Protein AF-A0A6A5UXU0-F1 (afdb_monomer_lite)

Radius of gyration: 19.07 Å; chains: 1; bounding box: 66×36×39 Å

Sequence (123 aa):
MTHTLTPDEREELYTRNSVQTLEIPDTPISREGLELSGFTEDAATQIFSFFEKEQHAGEDEEDILRSFIDGHIGRLHHPSFANIDAREALTHIGLNEKTIAVLLDPKFNSIFMTETLHYWVLG

Structure (mmCIF, N/CA/C/O backbone):
data_AF-A0A6A5UXU0-F1
#
_entry.id   AF-A0A6A5UXU0-F1
#
loop_
_atom_site.group_PDB
_atom_site.id
_atom_site.type_symbol
_atom_site.label_atom_id
_atom_site.label_alt_id
_atom_site.label_comp_id
_atom_site.label_asym_id
_atom_site.label_entity_id
_atom_site.label_seq_id
_atom_site.pdbx_PDB_ins_code
_atom_site.Cartn_x
_atom_site.Cartn_y
_atom_site.Cartn_z
_atom_site.occupancy
_atom_site.B_iso_or_equiv
_atom_site.auth_seq_id
_atom_site.auth_comp_id
_atom_site.auth_asym_id
_atom_site.auth_atom_id
_atom_site.pdbx_PDB_model_num
ATOM 1 N N . MET A 1 1 ? -46.327 6.511 -1.768 1.00 37.88 1 MET A N 1
ATOM 2 C CA . MET A 1 1 ? -46.132 7.810 -2.444 1.00 37.88 1 MET A CA 1
ATOM 3 C C . MET A 1 1 ? -44.736 7.794 -3.032 1.00 37.88 1 MET A C 1
ATOM 5 O O . MET A 1 1 ? -43.783 7.716 -2.271 1.00 37.88 1 MET A O 1
ATOM 9 N N . THR A 1 2 ? -44.616 7.740 -4.356 1.00 46.44 2 THR A N 1
ATOM 10 C CA . THR A 1 2 ? -43.324 7.622 -5.046 1.00 46.44 2 THR A CA 1
ATOM 11 C C . THR A 1 2 ? -42.812 9.030 -5.324 1.00 46.44 2 THR A C 1
ATOM 13 O O . THR A 1 2 ? -43.349 9.720 -6.189 1.00 46.44 2 THR A O 1
ATOM 16 N N . HIS A 1 3 ? -41.841 9.496 -4.539 1.00 59.91 3 HIS A N 1
ATOM 17 C CA . HIS A 1 3 ? -41.217 10.795 -4.770 1.00 59.91 3 HIS A CA 1
ATOM 18 C C . HIS A 1 3 ? -40.362 10.696 -6.038 1.00 59.91 3 HIS A C 1
ATOM 20 O O . HIS A 1 3 ? -39.409 9.922 -6.092 1.00 59.91 3 HIS A O 1
ATOM 26 N N . THR A 1 4 ? -40.777 11.398 -7.090 1.00 66.88 4 THR A N 1
ATOM 27 C CA . THR A 1 4 ? -40.072 11.411 -8.374 1.00 66.88 4 THR A CA 1
ATOM 28 C C . THR A 1 4 ? -39.178 12.636 -8.394 1.00 66.88 4 THR A C 1
ATOM 30 O O . THR A 1 4 ? -39.690 13.751 -8.382 1.00 66.88 4 THR A O 1
ATOM 33 N N . LEU A 1 5 ? -37.865 12.409 -8.417 1.00 69.12 5 LEU A N 1
ATOM 34 C CA . LEU A 1 5 ? -36.862 13.471 -8.474 1.00 69.12 5 LEU A CA 1
ATOM 35 C C . LEU A 1 5 ? -37.049 14.315 -9.735 1.00 69.12 5 LEU A C 1
ATOM 37 O O . LEU A 1 5 ? -37.175 13.768 -10.844 1.00 69.12 5 LEU A O 1
ATOM 41 N N . THR A 1 6 ? -37.050 15.628 -9.533 1.00 81.19 6 THR A N 1
ATOM 42 C CA . THR A 1 6 ? -37.102 16.653 -10.576 1.00 81.19 6 THR A CA 1
ATOM 43 C C . THR A 1 6 ? -35.822 16.638 -11.427 1.00 81.19 6 THR A C 1
ATOM 45 O O . THR A 1 6 ? -34.807 16.081 -11.004 1.00 81.19 6 THR A O 1
ATOM 48 N N . PRO A 1 7 ? -35.844 17.194 -12.652 1.00 74.19 7 PRO A N 1
ATOM 49 C CA . PRO A 1 7 ? -34.657 17.271 -13.507 1.00 74.19 7 PRO A CA 1
ATOM 50 C C . PRO A 1 7 ? -33.458 17.948 -12.827 1.00 74.19 7 PRO A C 1
ATOM 52 O O . PRO A 1 7 ? -32.362 17.401 -12.893 1.00 74.19 7 PRO A O 1
ATOM 55 N N . ASP A 1 8 ? -33.688 19.034 -12.085 1.00 73.25 8 ASP A N 1
ATOM 56 C CA . ASP A 1 8 ? -32.637 19.768 -11.366 1.00 73.25 8 ASP A CA 1
ATOM 57 C C . ASP A 1 8 ? -32.043 18.936 -10.215 1.00 73.25 8 ASP A C 1
ATOM 59 O O . ASP A 1 8 ? -30.829 18.878 -10.045 1.00 73.25 8 ASP A O 1
ATOM 63 N N . GLU A 1 9 ? -32.871 18.190 -9.473 1.00 72.12 9 GLU A N 1
ATOM 64 C CA . GLU A 1 9 ? -32.388 17.263 -8.435 1.00 72.12 9 GLU A CA 1
ATOM 65 C C . GLU A 1 9 ? -31.597 16.087 -9.028 1.00 72.12 9 GLU A C 1
ATOM 67 O O . GLU A 1 9 ? -30.679 15.568 -8.393 1.00 72.12 9 GLU A O 1
ATOM 72 N N . ARG A 1 10 ? -31.922 15.658 -10.256 1.00 68.12 10 ARG A N 1
ATOM 73 C CA . ARG A 1 10 ? -31.126 14.654 -10.978 1.00 68.12 10 ARG A CA 1
ATOM 74 C C . ARG A 1 10 ? -29.787 15.240 -11.406 1.00 68.12 10 ARG A C 1
ATOM 76 O O . ARG A 1 10 ? -28.772 14.577 -11.238 1.00 68.12 10 ARG A O 1
ATOM 83 N N . GLU A 1 11 ? -29.772 16.458 -11.931 1.00 61.00 11 GLU A N 1
ATOM 84 C CA . GLU A 1 11 ? -28.562 17.137 -12.400 1.00 61.00 11 GLU A CA 1
ATOM 85 C C . GLU A 1 11 ? -27.620 17.505 -11.240 1.00 61.00 11 GLU A C 1
ATOM 87 O O . GLU A 1 11 ? -26.408 17.307 -11.342 1.00 61.00 11 GLU A O 1
ATOM 92 N N . GLU A 1 12 ? -28.155 17.886 -10.075 1.00 59.88 12 GLU A N 1
ATOM 93 C CA . GLU A 1 12 ? -27.376 18.024 -8.837 1.00 59.88 12 GLU A CA 1
ATOM 94 C C . GLU A 1 12 ? -26.779 16.689 -8.367 1.00 59.88 12 GLU A C 1
ATOM 96 O O . GLU A 1 12 ? -25.639 16.662 -7.899 1.00 59.88 12 GLU A O 1
ATOM 101 N N . LEU A 1 13 ? -27.501 15.570 -8.508 1.00 56.81 13 LEU A N 1
ATOM 102 C CA . LEU A 1 13 ? -26.964 14.239 -8.199 1.00 56.81 13 LEU A CA 1
ATOM 103 C C . LEU A 1 13 ? -25.861 13.824 -9.183 1.00 56.81 13 LEU A C 1
ATOM 105 O O . LEU A 1 13 ? -24.860 13.254 -8.752 1.00 56.81 13 LEU A O 1
ATOM 109 N N . TYR A 1 14 ? -25.995 14.152 -10.472 1.00 55.22 14 TYR A N 1
ATOM 110 C CA . TYR A 1 14 ? -24.940 13.938 -11.470 1.00 55.22 14 TYR A CA 1
ATOM 111 C C . TYR A 1 14 ? -23.710 14.815 -11.215 1.00 55.22 14 TYR A C 1
ATOM 113 O O . TYR A 1 14 ? -22.592 14.360 -11.421 1.00 55.22 14 TYR A O 1
ATOM 121 N N . THR A 1 15 ? -23.899 16.036 -10.711 1.00 51.62 15 THR A N 1
ATOM 122 C CA . THR A 1 15 ? -22.795 16.963 -10.415 1.00 51.62 15 THR A CA 1
ATOM 123 C C . THR A 1 15 ? -22.102 16.631 -9.086 1.00 51.62 15 THR A C 1
ATOM 125 O O . THR A 1 15 ? -20.899 16.834 -8.953 1.00 51.62 15 THR A O 1
ATOM 128 N N . ARG A 1 16 ? -22.828 16.085 -8.096 1.00 50.25 16 ARG A N 1
ATOM 129 C CA . ARG A 1 16 ? -22.243 15.595 -6.829 1.00 50.25 16 ARG A CA 1
ATOM 130 C C . ARG A 1 16 ? -21.557 14.239 -6.974 1.00 50.25 16 ARG A C 1
ATOM 132 O O . ARG A 1 16 ? -20.616 13.969 -6.232 1.00 50.25 16 ARG A O 1
ATOM 139 N N . ASN A 1 17 ? -21.973 13.423 -7.941 1.00 47.81 17 ASN A N 1
ATOM 140 C CA . ASN A 1 17 ? -21.183 12.303 -8.440 1.00 47.81 17 ASN A CA 1
ATOM 141 C C . ASN A 1 17 ? -20.144 12.828 -9.435 1.00 47.81 17 ASN A C 1
ATOM 143 O O . ASN A 1 17 ? -20.152 12.458 -10.608 1.00 4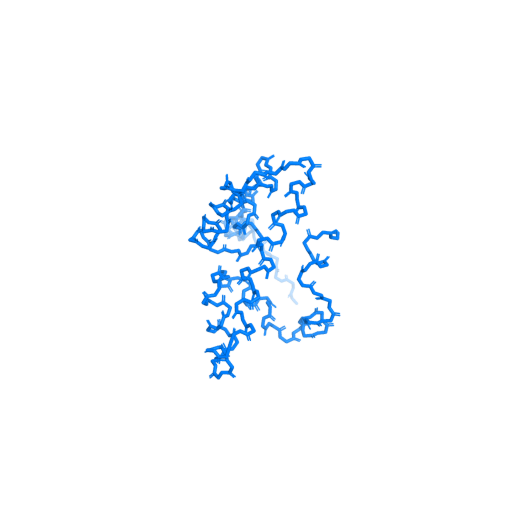7.81 17 ASN A O 1
ATOM 147 N N . SER A 1 18 ? -19.231 13.682 -8.964 1.00 50.25 18 SER A N 1
ATOM 148 C CA . SER A 1 18 ? -17.970 13.889 -9.665 1.00 50.25 18 SER A CA 1
ATOM 149 C C . SER A 1 18 ? -17.382 12.507 -9.901 1.00 50.25 18 SER A C 1
ATOM 151 O O . SER A 1 18 ? -16.978 11.831 -8.953 1.00 50.25 18 SER A O 1
ATOM 153 N N . VAL A 1 19 ? -17.424 12.061 -11.154 1.00 51.38 19 VAL A N 1
ATOM 154 C CA . VAL A 1 19 ? -16.753 10.851 -11.602 1.00 51.38 19 VAL A CA 1
ATOM 155 C C . VAL A 1 19 ? -15.308 11.044 -11.164 1.00 51.38 19 VAL A C 1
ATOM 157 O O . VAL A 1 19 ? -14.622 11.915 -11.694 1.00 51.38 19 VAL A O 1
ATOM 160 N N . GLN A 1 20 ? -14.871 10.332 -10.121 1.00 52.81 20 GLN A N 1
ATOM 161 C CA . GLN A 1 20 ? -13.445 10.207 -9.851 1.00 52.81 20 GLN A CA 1
ATOM 162 C C . GLN A 1 20 ? -12.911 9.510 -11.090 1.00 52.81 20 GLN A C 1
ATOM 164 O O . GLN A 1 20 ? -13.130 8.312 -11.266 1.00 52.81 20 GLN A O 1
ATOM 169 N N . THR A 1 21 ? -12.331 10.287 -12.001 1.00 58.00 21 THR A N 1
ATOM 170 C CA . THR A 1 21 ? -11.583 9.744 -13.120 1.00 58.00 21 THR A CA 1
ATOM 171 C C . THR A 1 21 ? -10.479 8.925 -12.483 1.00 58.00 21 THR A C 1
ATOM 173 O O . THR A 1 21 ? -9.583 9.473 -11.846 1.00 58.00 21 THR A O 1
ATOM 176 N N . LEU A 1 22 ? -10.628 7.606 -12.543 1.00 65.25 22 LEU A N 1
ATOM 177 C CA . LEU A 1 22 ? -9.589 6.696 -12.115 1.00 65.25 22 LEU A CA 1
ATOM 178 C C . LEU A 1 22 ? -8.474 6.857 -13.144 1.00 65.25 22 LEU A C 1
ATOM 180 O O . LEU A 1 22 ? -8.628 6.429 -14.288 1.00 65.25 22 LEU A O 1
ATOM 184 N N . GLU A 1 23 ? -7.417 7.572 -12.776 1.00 77.06 23 GLU A N 1
ATOM 185 C CA . GLU A 1 23 ? -6.233 7.679 -13.618 1.00 77.06 23 GLU A CA 1
ATOM 186 C C . GLU A 1 23 ? -5.553 6.313 -13.606 1.00 77.06 23 GLU A C 1
ATOM 188 O O . GLU A 1 23 ? -4.979 5.886 -12.606 1.00 77.06 23 GLU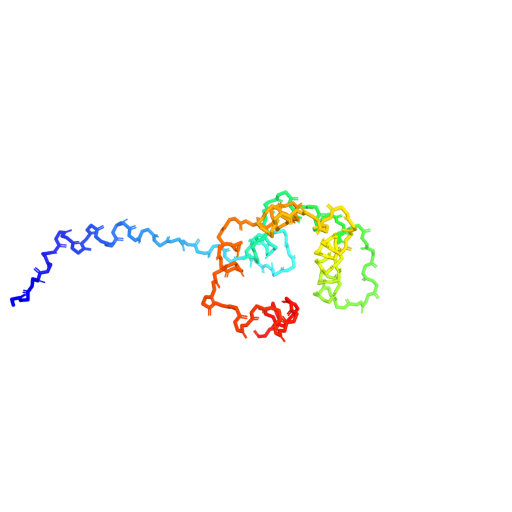 A O 1
ATOM 193 N N . ILE A 1 24 ? -5.732 5.579 -14.704 1.00 80.69 24 ILE A N 1
ATOM 194 C CA . ILE A 1 24 ? -5.066 4.299 -14.908 1.00 80.69 24 ILE A CA 1
ATOM 195 C C . ILE A 1 24 ? -3.638 4.615 -15.355 1.00 80.69 24 ILE A C 1
ATOM 197 O O . ILE A 1 24 ? -3.482 5.342 -16.340 1.00 80.69 24 ILE A O 1
ATOM 201 N N . PRO A 1 25 ? -2.610 4.105 -14.662 1.00 84.81 25 PRO A N 1
ATOM 202 C CA . PRO A 1 25 ? -1.234 4.326 -15.066 1.00 84.81 25 PRO A CA 1
ATOM 203 C C . PRO A 1 25 ? -0.950 3.648 -16.408 1.00 84.81 25 PRO A C 1
ATOM 205 O O . PRO A 1 25 ? -1.520 2.602 -16.724 1.00 84.81 25 PRO A O 1
ATOM 208 N N . ASP A 1 26 ? -0.017 4.218 -17.171 1.00 83.69 26 ASP A N 1
ATOM 209 C CA . ASP A 1 26 ? 0.410 3.669 -18.466 1.00 83.69 26 ASP A CA 1
ATOM 210 C C . ASP A 1 26 ? 1.005 2.253 -18.338 1.00 83.69 26 ASP A C 1
ATOM 212 O O . ASP A 1 26 ? 0.964 1.464 -19.282 1.00 83.69 26 ASP A O 1
ATOM 216 N N . THR A 1 27 ? 1.549 1.925 -17.162 1.00 86.25 27 THR A N 1
ATOM 217 C CA . THR A 1 27 ? 2.061 0.599 -16.805 1.00 86.25 27 THR A CA 1
ATOM 218 C C . THR A 1 27 ? 1.749 0.273 -15.339 1.00 86.25 27 THR A C 1
ATOM 220 O O . THR A 1 27 ? 1.885 1.154 -14.481 1.00 86.25 27 THR A O 1
ATOM 223 N N . PRO A 1 28 ? 1.361 -0.977 -15.012 1.00 81.31 28 PRO A N 1
ATOM 224 C CA . PRO A 1 28 ? 1.180 -1.406 -13.624 1.00 81.31 28 PRO A CA 1
ATOM 225 C C . PRO A 1 28 ? 2.494 -1.389 -12.827 1.00 81.31 28 PRO A C 1
ATOM 227 O O . PRO A 1 28 ? 2.469 -1.197 -11.613 1.00 81.31 28 PRO A O 1
ATOM 230 N N . ILE A 1 29 ? 3.642 -1.519 -13.502 1.00 90.75 29 ILE A N 1
ATOM 231 C CA . ILE A 1 29 ? 4.980 -1.440 -12.902 1.00 90.75 29 ILE A CA 1
ATOM 232 C C . ILE A 1 29 ? 5.398 0.028 -12.828 1.00 90.75 29 ILE A C 1
ATOM 234 O O . ILE A 1 29 ? 6.185 0.531 -13.628 1.00 90.75 29 ILE A O 1
ATOM 238 N N . SER A 1 30 ? 4.797 0.750 -11.892 1.00 92.75 30 SER A N 1
ATOM 239 C CA . SER A 1 30 ? 5.052 2.171 -11.671 1.00 92.75 30 SER A CA 1
ATOM 240 C C . SER A 1 30 ? 4.739 2.563 -10.234 1.00 92.75 30 SER A C 1
ATOM 242 O O . SER A 1 30 ? 4.042 1.851 -9.503 1.00 92.75 30 SER A O 1
ATOM 244 N N . ARG A 1 31 ? 5.216 3.742 -9.831 1.00 95.06 31 ARG A N 1
ATOM 245 C CA . ARG A 1 31 ? 4.795 4.379 -8.580 1.00 95.06 31 ARG A CA 1
ATOM 246 C C . ARG A 1 31 ? 3.278 4.589 -8.565 1.00 95.06 31 ARG A C 1
ATOM 248 O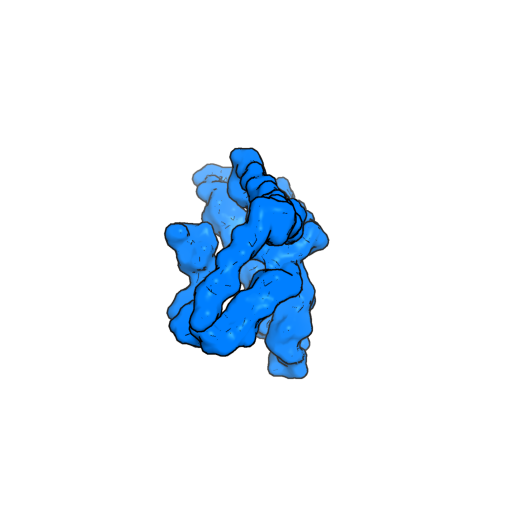 O . ARG A 1 31 ? 2.620 4.256 -7.586 1.00 95.06 31 ARG A O 1
ATOM 255 N N . GLU A 1 32 ? 2.722 5.073 -9.669 1.00 93.81 32 GLU A N 1
ATOM 256 C CA . GLU A 1 32 ? 1.292 5.327 -9.833 1.00 93.81 32 GLU A CA 1
ATOM 257 C C . GLU A 1 32 ? 0.474 4.026 -9.731 1.00 93.81 32 GLU A C 1
ATOM 259 O O . GLU A 1 32 ? -0.608 4.019 -9.148 1.00 93.81 32 GLU A O 1
ATOM 264 N N . GLY A 1 33 ? 1.010 2.897 -10.210 1.00 91.12 33 GLY A N 1
ATOM 265 C CA . GLY A 1 33 ? 0.425 1.565 -10.021 1.00 91.12 33 GLY A CA 1
ATOM 266 C C . GLY A 1 33 ? 0.361 1.130 -8.555 1.00 91.12 33 GLY 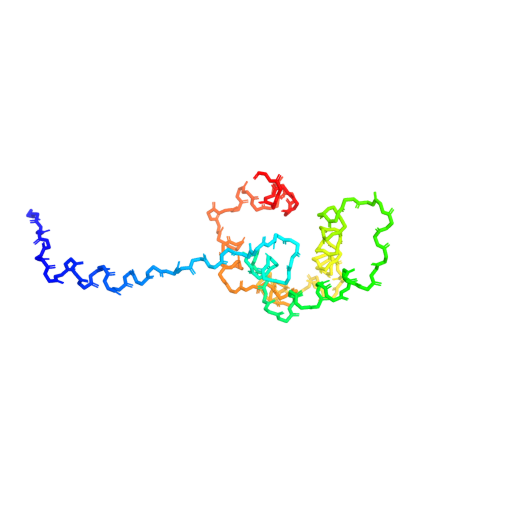A C 1
ATOM 267 O O . GLY A 1 33 ? -0.646 0.570 -8.113 1.00 91.12 33 GLY A O 1
ATOM 268 N N . LEU A 1 34 ? 1.389 1.442 -7.764 1.00 93.81 34 LEU A N 1
ATOM 269 C CA . LEU A 1 34 ? 1.391 1.185 -6.319 1.00 93.81 34 LEU A CA 1
ATOM 270 C C . LEU A 1 34 ? 0.385 2.080 -5.578 1.00 93.81 34 LEU A C 1
ATOM 272 O O . LEU A 1 34 ? -0.328 1.604 -4.692 1.00 93.81 34 LEU A O 1
ATOM 276 N N . GLU A 1 35 ? 0.277 3.356 -5.954 1.00 94.31 35 GLU A N 1
ATOM 277 C CA . GLU A 1 35 ? -0.733 4.267 -5.399 1.00 94.31 35 GLU A CA 1
ATOM 278 C C . GLU A 1 35 ? -2.156 3.799 -5.729 1.00 94.31 35 GLU A C 1
ATOM 280 O O . GLU A 1 35 ? -3.015 3.731 -4.842 1.00 94.31 35 GLU A O 1
ATOM 285 N N . LEU A 1 36 ? -2.388 3.387 -6.982 1.00 90.31 36 LEU A N 1
ATOM 286 C CA . LEU A 1 36 ? -3.649 2.792 -7.424 1.00 90.31 36 LEU A CA 1
ATOM 287 C C . LEU A 1 36 ? -3.988 1.523 -6.625 1.00 90.31 36 LEU A C 1
ATOM 289 O O . LEU A 1 36 ? -5.153 1.296 -6.298 1.00 90.31 36 LEU A O 1
ATOM 293 N N . SER A 1 37 ? -2.973 0.739 -6.252 1.00 88.06 37 SER A N 1
ATOM 294 C CA . SER A 1 37 ? -3.106 -0.475 -5.433 1.00 88.06 37 SER A CA 1
ATOM 295 C C . SER A 1 37 ? -3.381 -0.199 -3.949 1.00 88.06 37 SER A C 1
ATOM 297 O O . SER A 1 37 ? -3.625 -1.131 -3.184 1.00 88.06 37 SER A O 1
ATOM 299 N N . GLY A 1 38 ? -3.368 1.067 -3.522 1.00 91.56 38 GLY A N 1
ATOM 300 C CA . GLY A 1 38 ? -3.781 1.461 -2.178 1.00 91.56 38 GLY A CA 1
ATOM 301 C C . GLY A 1 38 ? -2.671 1.994 -1.275 1.00 91.56 38 GLY A C 1
ATOM 302 O O . GLY A 1 38 ? -2.952 2.331 -0.120 1.00 91.56 38 GLY A O 1
ATOM 303 N N . PHE A 1 39 ? -1.438 2.111 -1.769 1.00 95.12 39 PHE A N 1
ATOM 304 C CA . PHE A 1 39 ? -0.353 2.758 -1.030 1.00 95.12 39 PHE A CA 1
ATOM 305 C C . PHE A 1 39 ? -0.483 4.288 -1.054 1.00 95.12 39 PHE A C 1
ATOM 307 O O . PHE A 1 39 ? -1.154 4.873 -1.905 1.00 95.12 39 PHE A O 1
ATOM 314 N N . THR A 1 40 ? 0.131 4.954 -0.081 1.00 97.25 40 THR A N 1
ATOM 315 C CA . THR A 1 40 ? 0.369 6.399 -0.124 1.00 97.25 40 THR A CA 1
ATOM 316 C C . THR A 1 40 ? 1.507 6.717 -1.091 1.00 97.25 40 THR A C 1
ATOM 318 O O . THR A 1 40 ? 2.368 5.871 -1.330 1.00 97.25 40 THR A O 1
ATOM 321 N N . GLU A 1 41 ? 1.556 7.953 -1.590 1.00 96.69 41 GLU A N 1
ATOM 322 C CA . GLU A 1 41 ? 2.639 8.441 -2.459 1.00 96.69 41 GLU A CA 1
ATOM 323 C C . GLU A 1 41 ? 4.034 8.186 -1.857 1.00 96.69 41 GLU A C 1
ATOM 325 O O . GLU A 1 41 ? 4.934 7.701 -2.544 1.00 96.69 41 GLU A O 1
ATOM 330 N N . ASP A 1 42 ? 4.208 8.434 -0.555 1.00 97.25 42 ASP A N 1
ATOM 331 C CA . ASP A 1 42 ? 5.478 8.202 0.145 1.00 97.25 42 ASP A CA 1
ATOM 332 C C . ASP A 1 42 ? 5.892 6.722 0.125 1.00 97.25 42 ASP A C 1
ATOM 334 O O . ASP A 1 42 ? 7.049 6.391 -0.151 1.00 97.25 42 ASP A O 1
ATOM 338 N N . ALA A 1 43 ? 4.952 5.813 0.408 1.00 96.25 43 ALA A N 1
ATOM 339 C CA . ALA A 1 43 ? 5.227 4.380 0.423 1.00 96.25 43 ALA A CA 1
ATOM 340 C C . ALA A 1 43 ? 5.446 3.833 -0.990 1.00 96.25 43 ALA A C 1
ATOM 342 O O . ALA A 1 43 ? 6.394 3.079 -1.207 1.00 96.25 43 ALA A O 1
ATOM 343 N N . ALA A 1 44 ? 4.632 4.262 -1.956 1.00 96.62 44 ALA A N 1
ATOM 344 C CA . ALA A 1 44 ? 4.795 3.924 -3.364 1.00 96.62 44 ALA A CA 1
ATOM 345 C C . ALA A 1 44 ? 6.171 4.364 -3.885 1.00 96.62 44 ALA A C 1
ATOM 347 O O . ALA A 1 44 ? 6.897 3.566 -4.475 1.00 96.62 44 ALA A O 1
ATOM 348 N N . THR A 1 45 ? 6.577 5.601 -3.580 1.00 96.81 45 THR A N 1
ATOM 349 C CA . THR A 1 45 ? 7.900 6.135 -3.930 1.00 96.81 45 THR A CA 1
ATOM 350 C C . THR A 1 45 ? 9.012 5.299 -3.308 1.00 96.81 45 THR A C 1
ATOM 352 O O . THR A 1 45 ? 9.985 4.963 -3.982 1.00 96.81 45 THR A O 1
ATOM 355 N N . GLN A 1 46 ? 8.878 4.941 -2.029 1.00 95.75 46 GLN A N 1
ATOM 356 C CA . GLN A 1 46 ? 9.870 4.134 -1.327 1.00 95.75 46 GLN A CA 1
ATOM 357 C C . GLN A 1 46 ? 10.027 2.744 -1.957 1.00 95.75 46 GLN A C 1
ATOM 359 O O . GLN A 1 46 ? 11.154 2.346 -2.247 1.00 95.75 46 GLN A O 1
ATOM 364 N N . ILE A 1 47 ? 8.922 2.024 -2.167 1.00 94.88 47 ILE A N 1
ATOM 365 C CA . ILE A 1 47 ? 8.916 0.676 -2.752 1.00 94.88 47 ILE A CA 1
ATOM 366 C C . ILE A 1 47 ? 9.509 0.720 -4.162 1.00 94.88 47 ILE A C 1
ATOM 368 O O . ILE A 1 47 ? 10.452 -0.017 -4.453 1.00 94.88 47 ILE A O 1
ATOM 372 N N . PHE A 1 48 ? 9.020 1.628 -5.011 1.00 95.25 48 PHE A N 1
ATOM 373 C CA . PHE A 1 48 ? 9.465 1.723 -6.399 1.00 95.25 48 PHE A CA 1
ATOM 374 C C . PHE A 1 48 ? 10.944 2.118 -6.507 1.00 95.25 48 PHE A C 1
ATOM 376 O O . PHE A 1 48 ? 11.685 1.541 -7.293 1.00 95.25 48 PHE A O 1
ATOM 383 N N . SER A 1 49 ? 11.428 3.001 -5.627 1.00 94.50 49 SER A N 1
ATOM 384 C CA . SER A 1 49 ? 12.852 3.362 -5.577 1.00 94.50 49 SER A CA 1
ATOM 385 C C . SER A 1 49 ? 13.768 2.198 -5.184 1.00 94.50 49 SER A C 1
ATOM 387 O O . SER A 1 49 ? 14.968 2.252 -5.456 1.00 94.50 49 SER A O 1
ATOM 389 N N . PHE A 1 50 ? 13.268 1.195 -4.453 1.00 91.62 50 PHE A N 1
ATOM 390 C CA . PHE A 1 50 ? 14.036 -0.018 -4.164 1.00 91.62 50 PHE A CA 1
ATOM 391 C C . PHE A 1 50 ? 14.029 -0.972 -5.351 1.00 91.62 50 PHE A C 1
ATOM 393 O O . PHE A 1 50 ? 15.087 -1.502 -5.678 1.00 91.62 50 PHE A O 1
ATOM 400 N N . PHE A 1 51 ? 12.878 -1.112 -6.010 1.00 91.75 51 PHE A N 1
ATOM 401 C CA . PHE A 1 51 ? 12.742 -1.852 -7.259 1.00 91.75 51 PHE A CA 1
ATOM 402 C C . PHE A 1 51 ? 13.727 -1.330 -8.320 1.00 91.75 51 PHE A C 1
ATOM 404 O O . PHE A 1 51 ? 14.611 -2.072 -8.724 1.00 91.75 51 PHE A O 1
ATOM 411 N N . GLU A 1 52 ? 13.707 -0.029 -8.640 1.00 91.19 52 GLU A N 1
ATOM 412 C CA . GLU A 1 52 ? 14.573 0.580 -9.671 1.00 91.19 52 GLU A CA 1
ATOM 413 C C . GLU A 1 52 ? 16.086 0.445 -9.415 1.00 91.19 52 GLU A C 1
ATOM 415 O O . GLU A 1 52 ? 16.897 0.591 -10.332 1.00 91.19 52 GLU A O 1
ATOM 420 N N . LYS A 1 53 ? 16.501 0.229 -8.161 1.00 88.75 53 LYS A N 1
ATOM 421 C CA . LYS A 1 53 ? 17.922 0.087 -7.801 1.00 88.75 53 LYS A CA 1
ATOM 422 C C . LYS A 1 53 ? 18.467 -1.312 -8.059 1.00 88.75 53 LYS A C 1
ATOM 424 O O . LYS A 1 53 ? 19.688 -1.463 -8.134 1.00 88.75 53 LYS A O 1
ATOM 429 N N . GLU A 1 54 ? 17.602 -2.313 -8.141 1.00 83.38 54 GLU A N 1
ATOM 430 C CA . GLU A 1 54 ? 18.003 -3.698 -8.348 1.00 83.38 54 GLU A CA 1
ATOM 431 C C . GLU A 1 54 ? 18.199 -3.968 -9.846 1.00 83.38 54 GLU A C 1
ATOM 433 O O . GLU A 1 54 ? 17.465 -3.461 -10.690 1.00 83.38 54 GLU A O 1
ATOM 438 N N . GLN A 1 55 ? 19.208 -4.762 -10.214 1.00 75.88 55 GLN A N 1
ATOM 439 C CA . GLN A 1 55 ? 19.335 -5.204 -11.605 1.00 75.88 55 GLN A CA 1
ATOM 440 C C . GLN A 1 55 ? 18.464 -6.436 -11.835 1.00 75.88 55 GLN A C 1
ATOM 442 O O . GLN A 1 55 ? 18.764 -7.523 -11.346 1.00 75.88 55 GLN A O 1
ATOM 447 N N . HIS A 1 56 ? 17.418 -6.278 -12.637 1.00 72.00 56 HIS A N 1
ATOM 448 C CA . HIS A 1 56 ? 16.473 -7.340 -12.975 1.00 72.00 56 HIS A CA 1
ATOM 449 C C . HIS A 1 56 ? 17.010 -8.192 -14.136 1.00 72.00 56 HIS A C 1
ATOM 451 O O . HIS A 1 56 ? 16.716 -7.960 -15.309 1.00 72.00 56 HIS A O 1
ATOM 457 N N . ALA A 1 57 ? 17.890 -9.150 -13.837 1.00 59.09 57 ALA A N 1
ATOM 458 C CA . ALA A 1 57 ? 18.560 -9.957 -14.857 1.00 59.09 57 ALA A CA 1
ATOM 459 C C . ALA A 1 57 ? 17.646 -11.057 -15.435 1.00 59.09 57 ALA A C 1
ATOM 461 O O . ALA A 1 57 ? 17.788 -12.231 -15.105 1.00 59.09 57 ALA A O 1
ATOM 462 N N . GLY A 1 58 ? 16.749 -10.684 -16.354 1.00 66.19 58 GLY A N 1
ATOM 463 C CA . GLY A 1 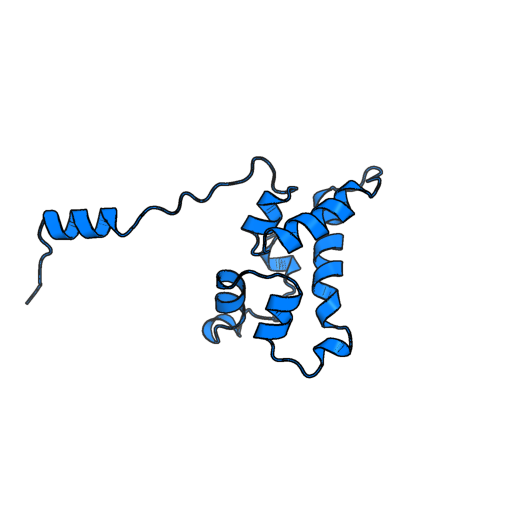58 ? 15.945 -11.632 -17.142 1.00 66.19 58 GLY A CA 1
ATOM 464 C C . GLY A 1 58 ? 14.793 -12.302 -16.386 1.00 66.19 58 GLY A C 1
ATOM 465 O O . GLY A 1 58 ? 14.252 -13.295 -16.872 1.00 66.19 58 GLY A O 1
ATOM 466 N N . GLU A 1 59 ? 14.445 -11.773 -15.216 1.00 74.62 59 GLU A N 1
ATOM 467 C CA . GLU A 1 59 ? 13.274 -12.156 -14.428 1.00 74.62 59 GLU A CA 1
ATOM 468 C C . GLU A 1 59 ? 12.055 -11.310 -14.824 1.00 74.62 59 GLU A C 1
ATOM 470 O O . GLU A 1 59 ? 12.197 -10.242 -15.421 1.00 74.62 59 GLU A O 1
ATOM 475 N N . ASP A 1 60 ? 10.859 -11.809 -14.516 1.00 86.81 60 ASP A N 1
ATOM 476 C CA . ASP A 1 60 ? 9.611 -11.083 -14.737 1.00 86.81 60 ASP A CA 1
ATOM 477 C C . ASP A 1 60 ? 9.531 -9.880 -13.782 1.00 86.81 60 ASP A C 1
ATOM 479 O O . ASP A 1 60 ? 9.622 -10.025 -12.560 1.00 86.81 60 ASP A O 1
ATOM 483 N N . GLU A 1 61 ? 9.404 -8.675 -14.338 1.00 86.06 61 GLU A N 1
ATOM 484 C CA . GLU A 1 61 ? 9.417 -7.436 -13.559 1.00 86.06 61 GLU A CA 1
ATOM 485 C C . GLU A 1 61 ? 8.228 -7.338 -12.584 1.00 86.06 61 GLU A C 1
ATOM 487 O O . GLU A 1 61 ? 8.379 -6.756 -11.506 1.00 86.06 61 GLU A O 1
ATOM 492 N N . GLU A 1 62 ? 7.073 -7.940 -12.898 1.00 86.06 62 GLU A N 1
ATOM 493 C CA . GLU A 1 62 ? 5.914 -7.956 -11.996 1.00 86.06 62 GLU A CA 1
ATOM 494 C C . GLU A 1 62 ? 6.181 -8.846 -10.776 1.00 86.06 62 GLU A C 1
ATOM 496 O O . GLU A 1 62 ? 5.905 -8.448 -9.640 1.00 86.06 62 GLU A O 1
ATOM 501 N N . ASP A 1 63 ? 6.775 -10.026 -10.985 1.00 86.62 63 ASP A N 1
ATOM 502 C CA . ASP A 1 63 ? 7.165 -10.937 -9.900 1.00 86.62 63 ASP A CA 1
ATOM 503 C C . ASP A 1 63 ? 8.190 -10.288 -8.955 1.00 86.62 63 ASP A C 1
ATOM 505 O O . ASP A 1 63 ? 8.126 -10.453 -7.725 1.00 86.62 63 ASP A O 1
ATOM 509 N N . ILE A 1 64 ? 9.124 -9.519 -9.518 1.00 89.00 64 ILE A N 1
ATOM 510 C CA . ILE A 1 64 ? 10.128 -8.792 -8.744 1.00 89.00 64 ILE A CA 1
ATOM 511 C C . ILE A 1 64 ? 9.477 -7.658 -7.953 1.00 89.00 64 ILE A C 1
ATOM 513 O O . ILE A 1 64 ? 9.674 -7.579 -6.738 1.00 89.00 64 ILE A O 1
ATOM 517 N N . LEU A 1 65 ? 8.668 -6.806 -8.595 1.00 90.44 65 LEU A N 1
ATOM 518 C CA . LEU A 1 65 ? 7.967 -5.717 -7.912 1.00 90.44 65 LEU A CA 1
ATOM 519 C C . LEU A 1 65 ? 7.099 -6.254 -6.767 1.00 90.44 65 LEU A C 1
ATOM 521 O O . LEU A 1 65 ? 7.135 -5.720 -5.655 1.00 90.44 65 LEU A O 1
ATOM 525 N N . ARG A 1 66 ? 6.385 -7.361 -6.993 1.00 89.56 66 ARG A N 1
ATOM 526 C CA . ARG A 1 66 ? 5.604 -8.041 -5.954 1.00 89.56 66 ARG A CA 1
ATOM 527 C C . ARG A 1 66 ? 6.461 -8.468 -4.767 1.00 89.56 66 ARG A C 1
ATOM 529 O O . ARG A 1 66 ? 6.033 -8.307 -3.629 1.00 89.56 66 ARG A O 1
ATOM 536 N N . SER A 1 67 ? 7.682 -8.943 -4.999 1.00 89.50 67 SER A N 1
ATOM 537 C CA . SER A 1 67 ? 8.606 -9.310 -3.918 1.00 89.50 67 SER A CA 1
ATOM 538 C C . SER A 1 67 ? 9.007 -8.103 -3.055 1.00 89.50 67 SER A C 1
ATOM 540 O O . SER A 1 67 ? 9.132 -8.231 -1.834 1.00 89.50 67 SER A O 1
ATOM 542 N N . PHE A 1 68 ? 9.146 -6.911 -3.647 1.00 91.81 68 PHE A N 1
ATOM 543 C CA . PHE A 1 68 ? 9.367 -5.670 -2.893 1.00 91.81 68 PHE A CA 1
ATOM 544 C C . PHE A 1 68 ? 8.132 -5.247 -2.088 1.00 91.81 68 PHE A C 1
ATOM 546 O O . PHE A 1 68 ? 8.270 -4.839 -0.932 1.00 91.81 68 PHE A O 1
ATOM 553 N N . ILE A 1 69 ? 6.932 -5.385 -2.660 1.00 92.06 69 ILE A N 1
ATOM 554 C CA . ILE A 1 69 ? 5.664 -5.140 -1.955 1.00 92.06 69 ILE A CA 1
ATOM 555 C C . ILE A 1 69 ? 5.531 -6.093 -0.757 1.00 92.06 69 ILE A C 1
ATOM 557 O O . ILE A 1 69 ? 5.297 -5.642 0.367 1.00 92.06 69 ILE A O 1
ATOM 561 N N . ASP A 1 70 ? 5.752 -7.392 -0.968 1.00 88.44 70 ASP A N 1
ATOM 562 C CA . ASP A 1 70 ? 5.692 -8.424 0.072 1.00 88.44 70 ASP A CA 1
ATOM 563 C C . ASP A 1 70 ? 6.721 -8.155 1.180 1.00 88.44 70 ASP A C 1
ATOM 565 O O . ASP A 1 70 ? 6.401 -8.242 2.368 1.00 88.44 70 ASP A O 1
ATOM 569 N N . GLY A 1 71 ? 7.944 -7.757 0.817 1.00 88.50 71 GLY A N 1
ATOM 570 C CA . GLY A 1 71 ? 8.975 -7.352 1.773 1.00 88.50 71 GLY A CA 1
ATOM 571 C C . GLY A 1 71 ? 8.577 -6.125 2.601 1.00 88.50 71 GLY A C 1
ATOM 572 O O . GLY A 1 71 ? 8.793 -6.095 3.816 1.00 88.50 71 GLY A O 1
ATOM 573 N N . HIS A 1 72 ? 7.951 -5.125 1.974 1.00 91.75 72 HIS A N 1
ATOM 574 C CA . HIS A 1 72 ? 7.484 -3.916 2.655 1.00 91.75 72 HIS A CA 1
ATOM 575 C C . HIS A 1 72 ? 6.338 -4.208 3.628 1.00 91.75 72 HIS A C 1
ATOM 577 O O . HIS A 1 72 ? 6.381 -3.763 4.777 1.00 91.75 72 HIS A O 1
ATOM 583 N N . ILE A 1 73 ? 5.355 -5.014 3.218 1.00 88.06 73 ILE A N 1
ATOM 584 C CA . ILE A 1 73 ? 4.241 -5.448 4.078 1.00 88.06 73 ILE A CA 1
ATOM 585 C C . ILE A 1 73 ? 4.737 -6.386 5.183 1.00 88.06 73 ILE A C 1
ATOM 587 O O . ILE A 1 73 ? 4.276 -6.304 6.322 1.00 88.06 73 ILE A O 1
ATOM 591 N N . GLY A 1 74 ? 5.735 -7.225 4.894 1.00 84.81 74 GLY A N 1
ATOM 592 C CA . GLY A 1 74 ? 6.357 -8.139 5.851 1.00 84.81 74 GLY A CA 1
ATOM 593 C C . GLY A 1 74 ? 6.918 -7.450 7.100 1.00 84.81 74 GLY A C 1
ATOM 594 O O . GLY A 1 74 ? 7.080 -8.097 8.135 1.00 84.81 74 GLY A O 1
ATOM 595 N N . ARG A 1 75 ? 7.129 -6.124 7.063 1.00 84.56 75 ARG A N 1
ATOM 596 C CA . ARG A 1 75 ? 7.458 -5.304 8.242 1.00 84.56 75 ARG A CA 1
ATOM 597 C C . ARG A 1 75 ? 6.427 -5.434 9.363 1.00 84.56 75 ARG A C 1
ATOM 599 O O . ARG A 1 75 ? 6.817 -5.331 10.522 1.00 84.56 75 ARG A O 1
ATOM 606 N N . LEU A 1 76 ? 5.161 -5.722 9.049 1.00 81.75 76 LEU A N 1
ATOM 607 C CA . LEU A 1 76 ? 4.107 -5.972 10.039 1.00 81.75 76 LEU A CA 1
ATOM 608 C C . LEU A 1 76 ? 4.389 -7.190 10.931 1.00 81.75 76 LEU A C 1
ATOM 610 O O . LEU A 1 76 ? 3.880 -7.264 12.045 1.00 81.75 76 LEU A O 1
ATOM 614 N N . HIS A 1 77 ? 5.227 -8.131 10.486 1.00 81.69 77 HIS A N 1
ATOM 615 C CA . HIS A 1 77 ? 5.650 -9.268 11.307 1.00 81.69 77 HIS A CA 1
ATOM 616 C C . HIS A 1 77 ? 6.751 -8.909 12.316 1.00 81.69 77 HIS A C 1
ATOM 618 O O . HIS A 1 77 ? 7.107 -9.731 13.162 1.00 81.69 77 HIS A O 1
ATOM 624 N N . HIS A 1 78 ? 7.320 -7.701 12.246 1.00 82.56 78 HIS A N 1
ATOM 625 C CA . HIS A 1 78 ? 8.351 -7.277 13.184 1.00 82.56 78 HIS A CA 1
ATOM 626 C C . HIS A 1 78 ? 7.748 -7.059 14.589 1.00 82.56 78 HIS A C 1
ATOM 628 O O . HIS A 1 78 ? 6.679 -6.459 14.706 1.00 82.56 78 HIS A O 1
ATOM 634 N N . PRO A 1 79 ? 8.433 -7.453 15.684 1.00 83.19 79 PRO A N 1
ATOM 635 C CA . PRO A 1 79 ? 7.896 -7.350 17.047 1.00 83.19 79 PRO A CA 1
ATOM 636 C C . PRO A 1 79 ? 7.439 -5.950 17.482 1.00 83.19 79 PRO A C 1
ATOM 638 O O . PRO A 1 79 ? 6.621 -5.830 18.390 1.00 83.19 79 PRO A O 1
ATOM 641 N N . SER A 1 80 ? 7.931 -4.887 16.837 1.00 82.81 80 SER A N 1
ATOM 642 C CA . SER A 1 80 ? 7.464 -3.512 17.077 1.00 82.81 80 SER A CA 1
ATOM 643 C C . SER A 1 80 ? 5.980 -3.308 16.763 1.00 82.81 80 SER A C 1
ATOM 645 O O . SER A 1 80 ? 5.384 -2.382 17.297 1.00 82.81 80 SER A O 1
ATOM 647 N N . PHE A 1 81 ? 5.393 -4.163 15.923 1.00 78.12 81 PHE A N 1
ATOM 648 C CA . PHE A 1 81 ? 3.986 -4.111 15.530 1.00 78.12 81 PHE A CA 1
ATOM 649 C C . PHE A 1 81 ? 3.085 -5.013 16.388 1.00 78.12 81 PHE A C 1
ATOM 651 O O . PHE A 1 81 ? 1.870 -4.971 16.249 1.00 78.12 81 PHE A O 1
ATOM 658 N N . ALA A 1 82 ? 3.646 -5.808 17.307 1.00 77.94 82 ALA A N 1
ATOM 659 C CA . ALA A 1 82 ? 2.887 -6.824 18.042 1.00 77.94 82 ALA A CA 1
ATOM 660 C C . ALA A 1 82 ? 1.813 -6.255 18.990 1.00 77.94 82 ALA A C 1
ATOM 662 O O . ALA A 1 82 ? 0.872 -6.964 19.335 1.00 77.94 82 ALA A O 1
ATOM 663 N N . ASN A 1 83 ? 1.963 -5.000 19.425 1.00 82.75 83 ASN A N 1
ATOM 664 C CA . ASN A 1 83 ? 1.085 -4.363 20.414 1.00 82.75 83 ASN A CA 1
ATOM 665 C C . ASN A 1 83 ? 0.434 -3.069 19.910 1.00 82.75 83 ASN A C 1
ATOM 667 O O . ASN A 1 83 ? -0.092 -2.310 20.724 1.00 82.75 83 ASN A O 1
ATOM 671 N N . ILE A 1 84 ? 0.504 -2.792 18.609 1.00 84.69 84 ILE A N 1
ATOM 672 C CA . ILE A 1 84 ? -0.156 -1.618 18.038 1.00 84.69 84 ILE A CA 1
ATOM 673 C C . ILE A 1 84 ? -1.481 -2.013 17.396 1.00 84.69 84 ILE A C 1
ATOM 675 O O . ILE A 1 84 ? -1.700 -3.175 17.045 1.00 84.69 84 ILE A O 1
ATOM 679 N N . ASP A 1 85 ? -2.383 -1.047 17.280 1.00 87.56 85 ASP A N 1
ATOM 680 C CA . ASP A 1 85 ? -3.678 -1.270 16.650 1.00 87.56 85 ASP A CA 1
ATOM 681 C C . ASP A 1 85 ? -3.507 -1.591 15.150 1.00 87.56 85 ASP A C 1
ATOM 683 O O . ASP A 1 85 ? -2.572 -1.129 14.495 1.00 87.56 85 ASP A O 1
ATOM 687 N N . ALA A 1 86 ? -4.410 -2.402 14.592 1.00 83.75 86 ALA A N 1
ATOM 688 C CA . ALA A 1 86 ? -4.335 -2.824 13.195 1.00 83.75 86 ALA A CA 1
ATOM 689 C C . ALA A 1 86 ? -4.387 -1.637 12.219 1.00 83.75 86 ALA A C 1
ATOM 691 O O . ALA A 1 86 ? -3.685 -1.648 11.211 1.00 83.75 86 ALA A O 1
ATOM 692 N N . ARG A 1 87 ? -5.182 -0.601 12.514 1.00 89.19 87 ARG A N 1
ATOM 693 C CA . ARG A 1 87 ? -5.227 0.620 11.704 1.00 89.19 87 ARG A CA 1
ATOM 694 C C . ARG A 1 87 ? -3.883 1.333 11.736 1.00 89.19 87 ARG A C 1
ATOM 696 O O . ARG A 1 87 ? -3.322 1.572 10.674 1.00 89.19 87 ARG A O 1
ATOM 703 N N . GLU A 1 88 ? -3.347 1.601 12.922 1.00 88.06 88 GLU A N 1
ATOM 704 C CA . GLU A 1 88 ? -2.033 2.219 13.119 1.00 88.06 88 GLU A CA 1
ATOM 705 C C . GLU A 1 88 ? -0.922 1.434 12.404 1.00 88.06 88 GLU A C 1
ATOM 707 O O . GLU A 1 88 ? -0.075 2.026 11.735 1.00 88.06 88 GLU A O 1
ATOM 712 N N . ALA A 1 89 ? -0.961 0.100 12.441 1.00 87.00 89 ALA A N 1
ATOM 713 C CA . ALA A 1 89 ? -0.014 -0.749 11.724 1.00 87.00 89 ALA A CA 1
ATOM 714 C C . ALA A 1 89 ? -0.088 -0.595 10.202 1.00 87.00 89 ALA A C 1
ATOM 716 O O . ALA A 1 89 ? 0.944 -0.431 9.546 1.00 87.00 89 ALA A O 1
ATOM 717 N N . LEU A 1 90 ? -1.297 -0.605 9.638 1.00 89.12 90 LEU A N 1
ATOM 718 C CA . LEU A 1 90 ? -1.510 -0.428 8.202 1.00 89.12 90 LEU A CA 1
ATOM 719 C C . LEU A 1 90 ? -1.150 0.996 7.746 1.00 89.12 90 LEU A C 1
ATOM 721 O O . LEU A 1 90 ? -0.570 1.172 6.675 1.00 89.12 90 LEU A O 1
ATOM 725 N N . THR A 1 91 ? -1.399 2.006 8.583 1.00 93.44 91 THR A N 1
ATOM 726 C CA . THR A 1 91 ? -0.930 3.379 8.353 1.00 93.44 91 THR A CA 1
ATOM 727 C C . THR A 1 91 ? 0.601 3.447 8.360 1.00 93.44 91 THR A C 1
ATOM 729 O O . THR A 1 91 ? 1.190 4.108 7.508 1.00 93.44 91 THR A O 1
ATOM 732 N N . HIS A 1 92 ? 1.277 2.731 9.263 1.00 91.38 92 HIS A N 1
ATOM 733 C CA . HIS A 1 92 ? 2.742 2.718 9.353 1.00 91.38 92 HIS A CA 1
ATOM 734 C C . HIS A 1 92 ? 3.450 2.104 8.143 1.00 91.38 92 HIS A C 1
ATOM 736 O O . HIS A 1 92 ? 4.578 2.500 7.837 1.00 91.38 92 HIS A O 1
ATOM 742 N N . ILE A 1 93 ? 2.821 1.145 7.462 1.00 91.06 93 ILE A N 1
ATOM 743 C CA . ILE A 1 93 ? 3.322 0.626 6.180 1.00 91.06 93 ILE A CA 1
ATOM 744 C C . ILE A 1 93 ? 2.851 1.467 4.985 1.00 91.06 93 ILE A C 1
ATOM 746 O O . ILE A 1 93 ? 3.168 1.145 3.845 1.00 91.06 93 ILE A O 1
ATOM 750 N N . GLY A 1 94 ? 2.142 2.568 5.237 1.00 95.62 94 GLY A N 1
ATOM 751 C CA . GLY A 1 94 ? 1.741 3.538 4.228 1.00 95.62 94 GLY A CA 1
ATOM 752 C C . GLY A 1 94 ? 0.618 3.055 3.322 1.00 95.62 94 GLY A C 1
ATOM 753 O O . GLY A 1 94 ? 0.637 3.350 2.133 1.00 95.62 94 GLY A O 1
ATOM 754 N N . LEU A 1 95 ? -0.367 2.327 3.857 1.00 93.56 95 LEU A N 1
ATOM 755 C CA . LEU A 1 95 ? -1.646 2.171 3.167 1.00 93.56 95 LEU A CA 1
ATOM 756 C C . LEU A 1 95 ? -2.501 3.426 3.346 1.00 93.56 95 LEU A C 1
ATOM 758 O O . LEU A 1 95 ? -2.510 4.052 4.407 1.00 93.56 95 LEU A O 1
ATOM 762 N N . ASN A 1 96 ? -3.242 3.793 2.305 1.00 93.75 96 ASN A N 1
ATOM 763 C CA . ASN A 1 96 ? -4.149 4.929 2.361 1.00 93.75 96 ASN A CA 1
ATOM 764 C C . ASN A 1 96 ? -5.442 4.589 3.128 1.00 93.75 96 ASN A C 1
ATOM 766 O O . ASN A 1 96 ? -5.860 3.434 3.228 1.00 93.75 96 ASN A O 1
ATOM 770 N N . GLU A 1 97 ? -6.118 5.618 3.643 1.00 92.44 97 GLU A N 1
ATOM 771 C CA . GLU A 1 97 ? -7.300 5.450 4.502 1.00 92.44 97 GLU A CA 1
ATOM 772 C C . GLU A 1 97 ? -8.449 4.681 3.841 1.00 92.44 97 GLU A C 1
ATOM 774 O O . GLU A 1 97 ? -9.157 3.935 4.520 1.00 92.44 97 GLU A O 1
ATOM 779 N N . LYS A 1 98 ? -8.637 4.829 2.522 1.00 89.81 98 LYS A N 1
ATOM 780 C CA . LYS A 1 98 ? -9.679 4.095 1.786 1.00 89.81 98 LYS A CA 1
ATOM 781 C C . LYS A 1 98 ? -9.397 2.594 1.822 1.00 89.81 98 LYS A C 1
ATOM 783 O O . LYS A 1 98 ? -10.287 1.812 2.141 1.00 89.81 98 LYS A O 1
ATOM 788 N N . THR A 1 99 ? -8.153 2.215 1.552 1.00 88.62 99 THR A N 1
ATOM 789 C CA . THR A 1 99 ? -7.696 0.822 1.567 1.00 88.62 99 THR A CA 1
ATOM 790 C C . THR A 1 99 ? -7.793 0.245 2.973 1.00 88.62 99 THR A C 1
ATOM 792 O O . THR A 1 99 ? -8.389 -0.810 3.162 1.00 88.62 99 THR A O 1
ATOM 795 N N . ILE A 1 100 ? -7.325 0.978 3.987 1.00 90.25 100 ILE A N 1
ATOM 796 C CA . ILE A 1 100 ? -7.435 0.560 5.392 1.00 90.25 100 ILE A CA 1
ATOM 797 C C . ILE A 1 100 ? -8.900 0.363 5.802 1.00 90.25 100 ILE A C 1
ATOM 799 O O . ILE A 1 100 ? -9.227 -0.611 6.477 1.00 90.25 100 ILE A O 1
ATOM 803 N N . ALA A 1 101 ? -9.798 1.269 5.409 1.00 89.31 101 ALA A N 1
ATOM 804 C CA . ALA A 1 101 ? -11.218 1.148 5.721 1.00 89.31 101 ALA A CA 1
ATOM 805 C C . ALA A 1 101 ? -11.840 -0.121 5.123 1.00 89.31 101 ALA A C 1
ATOM 807 O O . ALA A 1 101 ? -12.624 -0.769 5.806 1.00 89.31 101 ALA A O 1
ATOM 808 N N . VAL A 1 102 ? -11.464 -0.494 3.895 1.00 85.75 102 VAL A N 1
ATOM 809 C CA . VAL A 1 102 ? -11.914 -1.743 3.261 1.00 85.75 102 VAL A CA 1
ATOM 810 C C . VAL A 1 102 ? -11.333 -2.961 3.978 1.00 85.75 102 VAL A C 1
ATOM 812 O O . VAL A 1 102 ? -12.070 -3.885 4.303 1.00 85.75 102 VAL A O 1
ATOM 815 N N . LEU A 1 103 ? -10.032 -2.950 4.270 1.00 82.19 103 LEU A N 1
ATOM 816 C CA . LEU A 1 103 ? -9.344 -4.058 4.936 1.00 82.19 103 LEU A CA 1
ATOM 817 C C . LEU A 1 103 ? -9.884 -4.328 6.350 1.00 82.19 103 LEU A C 1
ATOM 819 O O . LEU A 1 103 ? -9.956 -5.475 6.773 1.00 82.19 103 LEU A O 1
ATOM 823 N N . LEU A 1 104 ? -10.289 -3.285 7.076 1.00 84.69 104 LEU A N 1
ATOM 824 C CA . LEU A 1 104 ? -10.807 -3.402 8.442 1.00 84.69 104 LEU A CA 1
ATOM 825 C C . LEU A 1 104 ? -12.338 -3.487 8.524 1.00 84.69 104 LEU A C 1
ATOM 827 O O . LEU A 1 104 ? -12.877 -3.561 9.631 1.00 84.69 104 LEU A O 1
ATOM 831 N N . ASP A 1 105 ? -13.055 -3.451 7.398 1.00 84.06 105 ASP A N 1
ATOM 832 C CA . ASP A 1 105 ? -14.511 -3.590 7.400 1.00 84.06 105 ASP A CA 1
ATOM 833 C C . ASP A 1 105 ? -14.888 -5.059 7.691 1.00 84.06 105 ASP A C 1
ATOM 835 O O . ASP A 1 105 ? -14.553 -5.961 6.913 1.00 84.06 105 ASP A O 1
ATOM 839 N N . PRO A 1 106 ? -15.635 -5.332 8.784 1.00 79.44 106 PRO A N 1
ATOM 840 C CA . PRO A 1 106 ? -16.035 -6.684 9.164 1.00 79.44 106 PRO A CA 1
ATOM 841 C C . PRO A 1 106 ? -16.803 -7.447 8.081 1.00 79.44 106 PRO A C 1
ATOM 843 O O . PRO A 1 106 ? -16.824 -8.677 8.101 1.00 79.44 106 PRO A O 1
ATOM 846 N N . LYS A 1 107 ? -17.433 -6.751 7.126 1.00 79.50 107 LYS A N 1
ATOM 847 C CA . LYS A 1 107 ? -18.088 -7.362 5.963 1.00 79.50 107 LYS A CA 1
ATOM 848 C C . LYS A 1 107 ? -17.104 -8.162 5.109 1.00 79.50 107 LYS A C 1
ATOM 850 O O . LYS A 1 107 ? -17.489 -9.175 4.526 1.00 79.50 107 LYS A O 1
ATOM 855 N N . PHE A 1 108 ? -15.848 -7.731 5.063 1.00 71.12 108 PHE A N 1
ATOM 856 C CA . PHE A 1 108 ? -14.781 -8.389 4.325 1.00 71.12 108 PHE A CA 1
ATOM 857 C C . PHE A 1 108 ? -13.939 -9.322 5.204 1.00 71.12 108 PHE A C 1
ATOM 859 O O . PHE A 1 108 ? -13.054 -9.977 4.676 1.00 71.12 108 PHE A O 1
ATOM 866 N N . ASN A 1 109 ? -14.255 -9.516 6.494 1.00 63.53 109 ASN A N 1
ATOM 867 C CA . ASN A 1 109 ? -13.509 -10.446 7.367 1.00 63.53 109 ASN A CA 1
ATOM 868 C C . ASN A 1 109 ? -13.430 -11.884 6.831 1.00 63.53 109 ASN A C 1
ATOM 870 O O . ASN A 1 109 ? -12.519 -12.618 7.189 1.00 63.53 109 ASN A O 1
ATOM 874 N N . SER A 1 110 ? -14.398 -12.304 6.010 1.00 57.19 110 SER A N 1
ATOM 875 C CA . SER A 1 110 ? -14.402 -13.640 5.396 1.00 57.19 110 SER A CA 1
ATOM 876 C C . SER A 1 110 ? -13.456 -13.789 4.202 1.00 57.19 110 SER A C 1
ATOM 878 O O . SER A 1 110 ? -13.202 -14.915 3.796 1.00 57.19 110 SER A O 1
ATOM 880 N N . ILE A 1 111 ? -12.959 -12.677 3.652 1.00 56.41 111 ILE A N 1
ATOM 881 C CA . ILE A 1 111 ? -11.946 -12.630 2.584 1.00 56.41 111 ILE A CA 1
ATOM 882 C C . ILE A 1 111 ? -10.615 -12.046 3.080 1.00 56.41 111 ILE A C 1
ATOM 884 O O . ILE A 1 111 ? -9.560 -12.251 2.483 1.00 56.41 111 ILE A O 1
ATOM 888 N N . PHE A 1 112 ? -10.661 -11.321 4.197 1.00 48.31 112 PHE A N 1
ATOM 889 C CA . PHE A 1 112 ? -9.511 -10.768 4.880 1.00 48.31 112 PHE A CA 1
ATOM 890 C C . PHE A 1 112 ? -8.716 -11.911 5.511 1.00 48.31 112 PHE A C 1
ATOM 892 O O . PHE A 1 112 ? -9.251 -12.681 6.306 1.00 48.31 112 PHE A O 1
ATOM 899 N N . MET A 1 113 ? -7.440 -12.035 5.142 1.00 44.06 113 MET A N 1
ATOM 900 C CA . MET A 1 113 ? -6.521 -13.085 5.610 1.00 44.06 113 MET A CA 1
ATOM 901 C C . MET 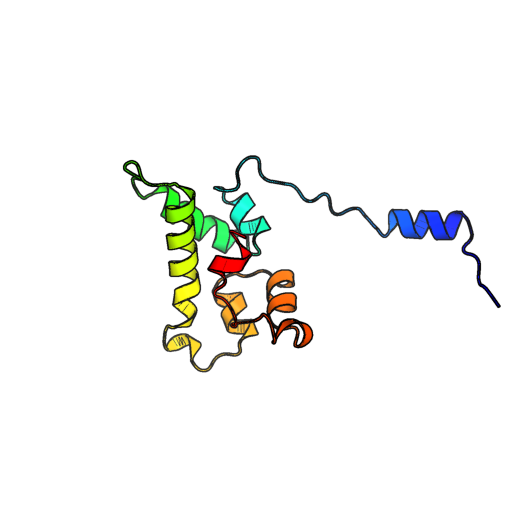A 1 113 ? -6.863 -14.523 5.186 1.00 44.06 113 MET A C 1
ATOM 903 O O . MET A 1 113 ? -6.129 -15.437 5.561 1.00 44.06 113 MET A O 1
ATOM 907 N N . THR A 1 114 ? -7.930 -14.761 4.417 1.00 51.72 114 THR A N 1
ATOM 908 C CA . THR A 1 114 ? -8.209 -16.112 3.902 1.00 51.72 114 THR A CA 1
ATOM 909 C C . THR A 1 114 ? -7.345 -16.455 2.703 1.00 51.72 114 THR A C 1
ATOM 911 O O . THR A 1 114 ? -7.060 -17.630 2.510 1.00 51.72 114 THR A O 1
ATOM 914 N N . GLU A 1 115 ? -6.875 -15.445 1.966 1.00 49.88 115 GLU A N 1
ATOM 915 C CA . GLU A 1 115 ? -5.834 -15.565 0.946 1.00 49.88 115 GLU A CA 1
ATOM 916 C C . GLU A 1 115 ? -4.893 -14.358 1.051 1.00 49.88 115 GLU A C 1
ATOM 918 O O . GLU A 1 115 ? -5.310 -13.259 1.431 1.00 49.88 115 GLU A O 1
ATOM 923 N N . THR A 1 116 ? -3.596 -14.578 0.831 1.00 47.59 116 THR A N 1
ATOM 924 C CA . THR A 1 116 ? -2.567 -13.538 0.968 1.00 47.59 116 THR A CA 1
ATOM 925 C C . THR A 1 116 ? -2.879 -12.368 0.031 1.00 47.59 116 THR A C 1
ATOM 927 O O . THR A 1 116 ? -3.482 -12.561 -1.021 1.00 47.59 116 THR A O 1
ATOM 930 N N . LEU A 1 117 ? -2.463 -11.143 0.382 1.00 40.44 117 LEU A N 1
ATOM 931 C CA . LEU A 1 117 ? -2.656 -9.943 -0.458 1.00 40.44 117 LEU A CA 1
ATOM 932 C C . LEU A 1 117 ? -2.215 -10.174 -1.926 1.00 40.44 117 LEU A C 1
ATOM 934 O O . LEU A 1 117 ? -2.818 -9.652 -2.856 1.00 40.44 117 LEU A O 1
ATOM 938 N N . HIS A 1 118 ? -1.227 -11.054 -2.101 1.00 42.09 118 HIS A N 1
ATOM 939 C CA . HIS A 1 118 ? -0.747 -11.657 -3.345 1.00 42.09 118 HIS A CA 1
ATOM 940 C C . HIS A 1 118 ? -1.845 -12.190 -4.293 1.00 42.09 118 HIS A C 1
ATOM 942 O O . HIS A 1 118 ? -1.707 -12.057 -5.503 1.00 42.09 118 HIS A O 1
ATOM 948 N N . TYR A 1 119 ? -2.935 -12.773 -3.779 1.00 39.97 119 TYR A N 1
ATOM 949 C CA . TYR A 1 119 ? -4.028 -13.329 -4.592 1.00 39.97 119 TYR A CA 1
ATOM 950 C C . TYR A 1 119 ? -4.964 -12.251 -5.158 1.00 39.97 119 TYR A C 1
ATOM 952 O O . TYR A 1 119 ? -5.535 -12.419 -6.228 1.00 39.97 119 TYR A O 1
ATOM 960 N N . TRP A 1 120 ? -5.103 -11.117 -4.467 1.00 39.72 120 TRP A N 1
ATOM 961 C CA . TRP A 1 120 ? -6.022 -10.043 -4.861 1.00 39.72 120 TRP A CA 1
ATOM 962 C C . TRP A 1 120 ? -5.420 -9.050 -5.861 1.00 39.72 120 TRP A C 1
ATOM 964 O O . TRP A 1 120 ? -6.162 -8.307 -6.493 1.00 39.72 120 TRP A O 1
ATOM 974 N N . VAL A 1 121 ? -4.092 -9.034 -6.007 1.00 41.19 121 VAL A N 1
ATOM 975 C CA . VAL A 1 121 ? -3.372 -8.137 -6.929 1.00 41.19 121 VAL A CA 1
ATOM 976 C C . VAL A 1 121 ? -3.091 -8.805 -8.288 1.00 41.19 121 VAL A C 1
ATOM 978 O O . VAL A 1 121 ? -2.859 -8.104 -9.264 1.00 41.19 121 VAL A O 1
ATOM 981 N N . LEU A 1 122 ? -3.163 -10.141 -8.380 1.00 34.38 122 LEU A N 1
ATOM 982 C CA . LEU A 1 122 ? -2.833 -10.917 -9.591 1.00 34.38 122 LEU A CA 1
ATOM 983 C C . LEU A 1 122 ? -3.952 -11.871 -10.061 1.00 34.38 122 LEU A C 1
ATOM 985 O O . LEU A 1 122 ? -3.685 -12.810 -10.813 1.00 34.38 122 LEU A O 1
ATOM 989 N N . GLY A 1 123 ? -5.186 -11.655 -9.595 1.00 32.75 123 GLY A N 1
ATOM 990 C CA . GLY A 1 123 ? -6.373 -12.439 -9.964 1.00 32.75 123 GLY A CA 1
ATOM 991 C C . GLY A 1 123 ? -7.202 -11.807 -11.072 1.00 32.75 123 GLY A C 1
ATOM 992 O O . GLY A 1 123 ? -7.548 -10.614 -10.928 1.00 32.75 123 GLY A O 1
#

Foldseek 3Di:
DDDDDDPVSVVVVVVVPPPPPLPDDPDCLALSVVVSVFFDSVLSCVLSVVLVVDDPDPDDSVVSSVVSVCVLLCCCVDPVNVPDDPLVSCVVSGGDPVVSCVLPPVVCVVVRPPDPPVVVSPD

pLDDT: mean 77.36, std 17.64, range [32.75, 97.25]

Organism: NCBI:txid1447943

Secondary structure (DSSP, 8-state):
------HHHHHHHHHHS--------S-SSSHHHHHHTTB-HHHHHHHHHHHTTS---SS-HHHHHHHHHHHHHGGGGSGGGTTS-HHHHHHHTTB-HHHHHHHT-GGGTTTTTTS-HHHHH--